Protein AF-A0A8T5AF28-F1 (afdb_monomer_lite)

Sequence (126 aa):
MCMPQKQVGWRFDPWILDRFREVCRSNGFRPSRVVEEFMRVVVDVGDPRIVLDRVSRISSMEGRGVERQARILLSMLRRGVYWLYDGDESYSVEFMLLKLIPRIEDEELAREIEEELSKIKGEDYE

Secondary structure (DSSP, 8-state):
-PPPPPP------HHHHHHHHHHHHHTT--HHHHHHHHHHHHHHHS-HHHHHHHHHHHHHHHHHHHHHHHHHHHHHHHTT--EEEETTEEEEHHHHHHHHGGG---HHHHHHHHHHHHHHTTSS--

pLDDT: mean 82.87, std 14.16, range [33.25, 95.88]

Foldseek 3Di:
DDDDDDDDDDDDDPVVVVVLCVVCVVVVHDSVVVVVVLVVVCVVVVHVVVVVVVVVVVLVVQQVVLLVLLVVLLVCLVVVNQWDDDPPDIDGSLVSNVVSLVSHPPPVSSVSSVVSSVVVVVPPPD

Radius of gyration: 21.82 Å; chains: 1; bounding box: 44×30×73 Å

Structure (mmCIF, N/CA/C/O backbone):
data_AF-A0A8T5AF28-F1
#
_entry.id   AF-A0A8T5AF28-F1
#
loop_
_atom_site.group_PDB
_atom_site.id
_atom_site.type_symbol
_atom_site.label_atom_id
_atom_site.label_alt_id
_atom_site.label_comp_id
_atom_site.label_asym_id
_atom_site.label_entity_id
_atom_site.label_seq_id
_atom_site.pdbx_PDB_ins_code
_atom_site.Cartn_x
_atom_site.Cartn_y
_atom_site.Cartn_z
_atom_site.occupancy
_atom_site.B_iso_or_equiv
_atom_site.auth_seq_id
_atom_site.auth_comp_id
_atom_site.auth_asym_id
_atom_site.auth_atom_id
_atom_site.pdbx_PDB_model_num
ATOM 1 N N . MET A 1 1 ? 9.726 -18.002 -36.836 1.00 39.34 1 MET A N 1
ATOM 2 C CA . MET A 1 1 ? 10.932 -17.171 -37.041 1.00 39.34 1 MET A CA 1
ATOM 3 C C . MET A 1 1 ? 11.225 -16.501 -35.700 1.00 39.34 1 MET A C 1
ATOM 5 O O . MET A 1 1 ? 10.407 -15.701 -35.270 1.00 39.34 1 MET A O 1
ATOM 9 N N . CYS A 1 2 ? 12.267 -16.908 -34.965 1.00 50.06 2 CYS A N 1
ATOM 10 C CA . CYS A 1 2 ? 12.604 -16.256 -33.692 1.00 50.06 2 CYS A CA 1
ATOM 11 C C . CYS A 1 2 ? 13.233 -14.896 -33.998 1.00 50.06 2 CYS A C 1
ATOM 13 O O . CYS A 1 2 ? 14.260 -14.845 -34.673 1.00 50.06 2 CYS A O 1
ATOM 15 N N . MET A 1 3 ? 12.607 -13.807 -33.548 1.00 56.22 3 MET A N 1
ATOM 16 C CA . MET A 1 3 ? 13.211 -12.484 -33.679 1.00 56.22 3 MET A CA 1
ATOM 17 C C . MET A 1 3 ? 14.490 -12.417 -32.832 1.00 56.22 3 MET A C 1
ATOM 19 O O . MET A 1 3 ? 14.511 -12.957 -31.721 1.00 56.22 3 MET A O 1
ATOM 23 N N . PRO A 1 4 ? 15.561 -11.783 -33.334 1.00 73.25 4 PRO A N 1
ATOM 24 C CA . PRO A 1 4 ? 16.790 -11.630 -32.572 1.00 73.25 4 PRO A CA 1
ATOM 25 C C . PRO A 1 4 ? 16.525 -10.787 -31.320 1.00 73.25 4 PRO A C 1
ATOM 27 O O . PRO A 1 4 ? 16.012 -9.672 -31.403 1.00 73.25 4 PRO A O 1
ATOM 30 N N . GLN A 1 5 ? 16.881 -11.322 -30.152 1.00 71.25 5 GLN A N 1
ATOM 31 C CA . GLN A 1 5 ? 16.828 -10.576 -28.896 1.00 71.25 5 GLN A CA 1
ATOM 32 C C . GLN A 1 5 ? 18.058 -9.671 -28.784 1.00 71.25 5 GLN A C 1
ATOM 34 O O . GLN A 1 5 ? 19.182 -10.100 -29.044 1.00 71.25 5 GLN A O 1
ATOM 39 N N . LYS A 1 6 ? 17.849 -8.412 -28.385 1.00 81.81 6 LYS A N 1
ATOM 40 C CA . LYS A 1 6 ? 18.919 -7.428 -28.190 1.00 81.81 6 LYS A CA 1
ATOM 41 C C . LYS A 1 6 ? 19.193 -7.248 -26.700 1.00 81.81 6 LYS A C 1
ATOM 43 O O . LYS A 1 6 ? 18.286 -6.917 -25.942 1.00 81.81 6 LYS A O 1
ATOM 48 N N . GLN A 1 7 ? 20.448 -7.411 -26.286 1.00 83.06 7 GLN A N 1
ATOM 49 C CA . GLN A 1 7 ? 20.864 -7.068 -24.929 1.00 83.06 7 GLN A CA 1
ATOM 50 C C . GLN A 1 7 ? 20.984 -5.546 -24.795 1.00 83.06 7 GLN A C 1
ATOM 52 O O . GLN A 1 7 ? 21.676 -4.893 -25.577 1.00 83.06 7 GLN A O 1
ATOM 57 N N . VAL A 1 8 ? 20.307 -4.986 -23.794 1.00 81.69 8 VAL A N 1
ATOM 58 C CA . VAL A 1 8 ? 20.356 -3.561 -23.448 1.00 81.69 8 VAL A CA 1
ATOM 59 C C . VAL A 1 8 ? 20.669 -3.406 -21.962 1.00 81.69 8 VAL A C 1
ATOM 61 O O . VAL A 1 8 ? 20.172 -4.170 -21.137 1.00 81.69 8 VAL A O 1
ATOM 64 N N . GLY A 1 9 ? 21.532 -2.447 -21.622 1.00 86.25 9 GLY A N 1
ATOM 65 C CA . GLY A 1 9 ? 21.916 -2.144 -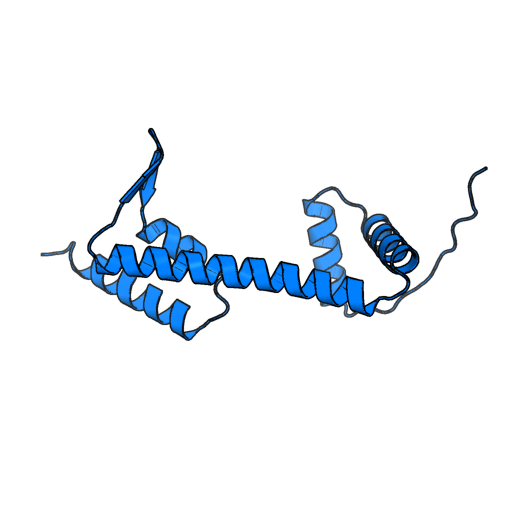20.242 1.00 86.25 9 GLY A CA 1
ATOM 66 C C . GLY A 1 9 ? 21.281 -0.839 -19.782 1.00 86.25 9 GLY A C 1
ATOM 67 O O . 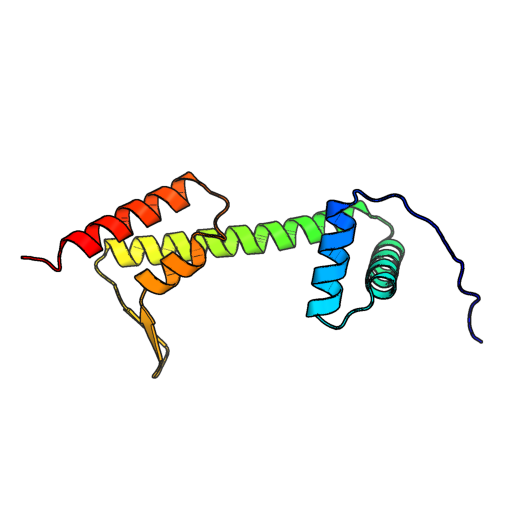GLY A 1 9 ? 21.478 0.192 -20.423 1.00 86.25 9 GLY A O 1
ATOM 68 N N . TRP A 1 10 ? 20.508 -0.883 -18.698 1.00 87.81 10 TRP A N 1
ATOM 69 C CA . TRP A 1 10 ? 19.834 0.278 -18.113 1.00 87.81 10 TRP A CA 1
ATOM 70 C C . TRP A 1 10 ? 20.397 0.570 -16.727 1.00 87.81 10 TRP A C 1
ATOM 72 O O . TRP A 1 10 ? 20.776 -0.347 -15.997 1.00 87.81 10 TRP A O 1
ATOM 82 N N . ARG A 1 11 ? 20.448 1.853 -16.364 1.00 92.12 11 ARG A N 1
ATOM 83 C CA . ARG A 1 11 ? 20.799 2.277 -15.008 1.00 92.12 11 ARG A CA 1
ATOM 84 C C . ARG A 1 11 ? 19.518 2.465 -14.213 1.00 92.12 11 ARG A C 1
ATOM 86 O O . ARG A 1 11 ? 18.631 3.192 -14.645 1.00 92.12 11 ARG A O 1
ATOM 93 N N . PHE A 1 12 ? 19.462 1.818 -13.061 1.00 88.81 12 PHE A N 1
ATOM 94 C CA . PHE A 1 12 ? 18.393 1.961 -12.087 1.00 88.81 12 PHE A CA 1
ATOM 95 C C . PHE A 1 12 ? 18.995 2.353 -10.748 1.00 88.81 12 PHE A C 1
ATOM 97 O O . PHE A 1 12 ? 20.159 2.048 -10.475 1.00 88.81 12 PHE A O 1
ATOM 104 N N . ASP A 1 13 ? 18.178 2.986 -9.916 1.00 91.69 13 ASP A N 1
ATOM 105 C CA . ASP A 1 13 ? 18.458 3.039 -8.492 1.00 91.69 13 ASP A CA 1
ATOM 106 C C . ASP A 1 13 ? 18.599 1.597 -7.940 1.00 91.69 13 ASP A C 1
ATOM 108 O O . ASP A 1 13 ? 17.754 0.745 -8.258 1.00 91.69 13 ASP A O 1
ATOM 112 N N . PRO A 1 14 ? 19.660 1.288 -7.166 1.00 90.12 14 PRO A N 1
ATOM 113 C CA . PRO 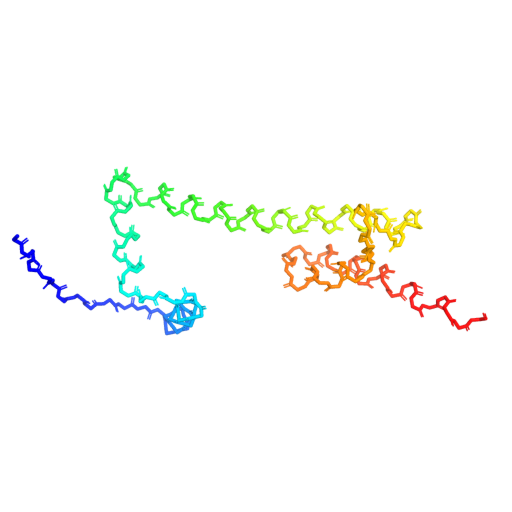A 1 14 ? 19.896 -0.062 -6.659 1.00 90.12 14 PRO A CA 1
ATOM 114 C C . PRO A 1 14 ? 18.745 -0.604 -5.807 1.00 90.12 14 PRO A C 1
ATOM 116 O O . PRO A 1 14 ? 18.355 -1.759 -5.975 1.00 90.12 14 PRO A O 1
ATOM 119 N N . TRP A 1 15 ? 18.156 0.232 -4.947 1.00 88.94 15 TRP A N 1
ATOM 120 C CA . TRP A 1 15 ? 17.071 -0.181 -4.062 1.00 88.94 15 TRP A CA 1
ATOM 121 C C . TRP A 1 15 ? 15.808 -0.525 -4.857 1.00 88.94 15 TRP A C 1
ATOM 123 O O . TRP A 1 15 ? 15.198 -1.571 -4.623 1.00 88.94 15 TRP A O 1
ATOM 133 N N . ILE A 1 16 ? 15.461 0.289 -5.861 1.00 88.31 16 ILE A N 1
ATOM 134 C CA . ILE A 1 16 ? 14.324 0.013 -6.755 1.00 88.31 16 ILE A CA 1
ATOM 135 C C . ILE A 1 16 ? 14.529 -1.310 -7.499 1.00 88.31 16 ILE A C 1
ATOM 137 O O . ILE A 1 16 ? 13.612 -2.131 -7.576 1.00 88.31 16 ILE A O 1
ATOM 141 N N . LEU A 1 17 ? 15.726 -1.537 -8.045 1.00 93.19 17 LEU A N 1
ATOM 142 C CA . LEU A 1 17 ? 16.022 -2.748 -8.807 1.00 93.19 17 LEU A CA 1
ATOM 143 C C . LEU A 1 17 ? 15.939 -4.009 -7.937 1.00 93.19 17 LEU A C 1
ATOM 145 O O . LEU A 1 17 ? 15.380 -5.021 -8.372 1.00 93.19 17 LEU A O 1
ATOM 149 N N . ASP A 1 18 ? 16.472 -3.956 -6.720 1.00 93.44 18 ASP A N 1
ATOM 150 C CA . ASP A 1 18 ? 16.461 -5.094 -5.805 1.00 93.44 18 ASP A CA 1
ATOM 151 C C . ASP A 1 18 ? 15.045 -5.416 -5.322 1.00 93.44 18 ASP A C 1
ATOM 153 O O . ASP A 1 18 ? 14.631 -6.581 -5.374 1.00 93.44 18 ASP A O 1
ATOM 157 N N . ARG A 1 19 ? 14.254 -4.392 -4.977 1.00 92.06 19 ARG A N 1
ATOM 158 C CA . ARG A 1 19 ? 12.839 -4.566 -4.623 1.00 92.06 19 ARG A CA 1
ATOM 159 C C . ARG A 1 19 ? 12.013 -5.105 -5.780 1.00 92.06 19 ARG A C 1
ATOM 161 O O . ARG A 1 19 ? 11.267 -6.065 -5.607 1.00 92.06 19 ARG A O 1
ATOM 168 N N . PHE A 1 20 ? 12.191 -4.566 -6.981 1.00 91.50 20 PHE A N 1
ATOM 169 C CA . PHE A 1 20 ? 11.508 -5.066 -8.171 1.00 91.50 20 PHE A CA 1
ATOM 170 C C . PHE A 1 20 ? 11.815 -6.550 -8.431 1.00 91.50 20 PHE A C 1
ATOM 172 O O . PHE A 1 20 ? 10.913 -7.340 -8.721 1.00 91.50 20 PHE A O 1
ATOM 179 N N . ARG A 1 21 ? 13.079 -6.967 -8.275 1.00 94.50 21 ARG A N 1
ATOM 180 C CA . ARG A 1 21 ? 13.490 -8.376 -8.411 1.00 94.50 21 ARG A CA 1
ATOM 181 C C . ARG A 1 21 ? 12.891 -9.273 -7.338 1.00 94.50 21 ARG A C 1
ATOM 183 O O . ARG A 1 21 ? 12.620 -10.439 -7.616 1.00 94.50 21 ARG A O 1
ATOM 190 N N . GLU A 1 22 ? 12.760 -8.783 -6.113 1.00 93.94 22 GLU A N 1
ATOM 191 C CA . GLU A 1 22 ? 12.105 -9.503 -5.021 1.00 93.94 22 GLU A CA 1
ATOM 192 C C . GLU A 1 22 ? 10.617 -9.721 -5.319 1.00 93.94 22 GLU A C 1
ATOM 194 O O . GLU A 1 22 ? 10.173 -10.867 -5.321 1.00 93.94 22 GLU A O 1
ATOM 199 N N . VAL A 1 23 ? 9.893 -8.661 -5.697 1.00 88.44 23 VAL A N 1
ATOM 200 C CA . VAL A 1 23 ? 8.470 -8.726 -6.076 1.00 88.44 23 VAL A CA 1
ATOM 201 C C . VAL A 1 23 ? 8.246 -9.669 -7.258 1.00 88.44 23 VAL A C 1
ATOM 203 O O . VAL A 1 23 ? 7.325 -10.484 -7.242 1.00 88.44 23 VAL A O 1
ATOM 206 N N . CYS A 1 24 ? 9.103 -9.620 -8.281 1.00 91.00 24 CYS A N 1
ATOM 207 C CA . CYS A 1 24 ? 9.010 -10.553 -9.402 1.00 91.00 24 CYS A CA 1
ATOM 208 C C . CYS A 1 24 ? 9.178 -12.006 -8.937 1.00 91.00 24 CYS A C 1
ATOM 210 O O . CYS A 1 24 ? 8.389 -12.866 -9.321 1.00 91.00 24 CYS A O 1
ATOM 212 N N . ARG A 1 25 ? 10.182 -12.284 -8.094 1.00 89.69 25 ARG A N 1
ATOM 213 C CA . ARG A 1 25 ? 10.465 -13.639 -7.601 1.00 89.69 25 ARG A CA 1
ATOM 214 C C . ARG A 1 25 ? 9.334 -14.192 -6.740 1.00 89.69 25 ARG A C 1
ATOM 216 O O . ARG A 1 25 ? 8.949 -15.337 -6.957 1.00 89.69 25 ARG A O 1
ATOM 223 N N . SER A 1 26 ? 8.789 -13.397 -5.819 1.00 87.44 26 SER A N 1
ATOM 224 C CA . SER A 1 26 ? 7.682 -13.829 -4.954 1.00 87.44 26 SER A CA 1
ATOM 225 C C . SER A 1 26 ? 6.406 -14.148 -5.738 1.00 87.44 26 SER A C 1
ATOM 227 O O . SER A 1 26 ? 5.612 -14.969 -5.294 1.00 87.44 26 SER A O 1
ATOM 229 N N . ASN A 1 27 ? 6.251 -13.570 -6.931 1.00 85.50 27 ASN A N 1
ATOM 230 C CA . ASN A 1 27 ? 5.112 -13.793 -7.821 1.00 85.50 27 ASN A CA 1
ATOM 231 C C . ASN A 1 27 ? 5.431 -14.720 -9.016 1.00 85.50 27 ASN A C 1
ATOM 233 O O . ASN A 1 27 ? 4.631 -14.833 -9.941 1.00 85.50 27 ASN A O 1
ATOM 237 N N . GLY A 1 28 ? 6.598 -15.380 -9.038 1.00 89.69 28 GLY A N 1
ATOM 238 C CA . GLY A 1 28 ? 6.967 -16.333 -10.097 1.00 89.69 28 GLY A CA 1
ATOM 239 C C . GLY A 1 28 ? 7.299 -15.706 -11.460 1.00 89.69 28 GLY A C 1
ATOM 240 O O . GLY A 1 28 ? 7.363 -16.407 -12.473 1.00 89.69 28 GLY A O 1
ATOM 241 N N . PHE A 1 29 ? 7.544 -14.397 -11.513 1.00 90.94 29 PHE A N 1
ATOM 242 C CA . PHE A 1 29 ? 7.888 -13.678 -12.735 1.00 90.94 29 PHE A CA 1
ATOM 243 C C . PHE A 1 29 ? 9.401 -13.522 -12.926 1.00 90.94 29 PHE A C 1
ATOM 245 O O . PHE A 1 29 ? 10.179 -13.346 -11.988 1.00 90.94 29 PHE A O 1
ATOM 252 N N . ARG A 1 30 ? 9.829 -13.514 -14.195 1.00 92.06 30 ARG A N 1
ATOM 253 C CA . ARG A 1 30 ? 11.182 -13.090 -14.581 1.00 92.06 30 ARG A CA 1
ATOM 254 C C . ARG A 1 30 ? 11.200 -11.565 -14.754 1.00 92.06 30 ARG A C 1
ATOM 256 O O . ARG A 1 30 ? 10.429 -11.079 -15.582 1.00 92.06 30 ARG A O 1
ATOM 263 N N . PRO A 1 31 ? 12.101 -10.821 -14.083 1.00 90.81 31 PRO A N 1
ATOM 264 C CA . PRO A 1 31 ? 12.154 -9.358 -14.171 1.00 90.81 31 PRO A CA 1
ATOM 265 C C . PRO A 1 31 ? 12.228 -8.816 -15.604 1.00 90.81 31 PRO A C 1
ATOM 267 O O . PRO A 1 31 ? 11.518 -7.879 -15.951 1.00 90.81 31 PRO A O 1
ATOM 270 N N . SER A 1 32 ? 13.035 -9.444 -16.465 1.00 90.12 32 SER A N 1
ATOM 271 C CA . SER A 1 32 ? 13.165 -9.041 -17.872 1.00 90.12 32 SER A CA 1
ATOM 272 C C . SER A 1 32 ? 11.855 -9.163 -18.649 1.00 90.12 32 SER A C 1
ATOM 274 O O . SER A 1 32 ? 11.548 -8.292 -19.454 1.00 90.12 32 SER A O 1
ATOM 276 N N . ARG A 1 33 ? 11.058 -10.203 -18.373 1.00 89.44 33 ARG A N 1
ATOM 277 C CA . ARG A 1 33 ? 9.758 -10.408 -19.017 1.00 89.44 33 ARG A CA 1
ATOM 278 C C . ARG A 1 33 ? 8.763 -9.331 -18.598 1.00 89.44 33 ARG A C 1
ATOM 280 O O . ARG A 1 33 ? 8.048 -8.823 -19.443 1.00 89.44 33 ARG A O 1
ATOM 287 N N . VAL A 1 34 ? 8.741 -8.960 -17.318 1.00 90.12 34 VAL A N 1
ATOM 288 C CA . VAL A 1 34 ? 7.850 -7.902 -16.810 1.00 90.12 34 VAL A CA 1
ATOM 289 C C . VAL A 1 34 ? 8.187 -6.551 -17.444 1.00 90.12 34 VAL A C 1
ATOM 291 O O . VAL A 1 34 ? 7.286 -5.842 -17.884 1.00 90.12 34 VAL A O 1
ATOM 294 N N . VAL A 1 35 ? 9.478 -6.218 -17.551 1.00 91.62 35 VAL A N 1
ATOM 295 C CA . VAL A 1 35 ? 9.933 -4.995 -18.233 1.00 91.62 35 VAL A CA 1
ATOM 296 C C . VAL A 1 35 ? 9.541 -5.008 -19.712 1.00 91.62 35 VAL A C 1
ATOM 298 O O . VAL A 1 35 ? 9.054 -4.004 -20.222 1.00 91.62 35 VAL A O 1
ATOM 301 N N . GLU A 1 36 ? 9.719 -6.137 -20.399 1.00 91.69 36 GLU A N 1
ATOM 302 C CA . GLU A 1 36 ? 9.352 -6.268 -21.810 1.00 91.69 36 GLU A CA 1
ATOM 303 C C . GLU A 1 36 ? 7.839 -6.137 -22.032 1.00 91.69 36 GLU A C 1
ATOM 305 O O . GLU A 1 36 ? 7.421 -5.406 -22.927 1.00 91.69 36 GLU A O 1
ATOM 310 N N . GLU A 1 37 ? 7.005 -6.777 -21.207 1.00 90.69 37 GLU A N 1
ATOM 311 C CA . GLU A 1 37 ? 5.548 -6.616 -21.303 1.00 90.69 37 GLU A CA 1
ATOM 312 C C . GLU A 1 37 ? 5.124 -5.169 -21.020 1.00 90.69 37 GLU A C 1
ATOM 314 O O . GLU A 1 37 ? 4.295 -4.621 -21.743 1.00 90.69 37 GLU A O 1
ATOM 319 N N . PHE A 1 38 ? 5.740 -4.504 -20.037 1.00 89.56 38 PHE A N 1
ATOM 320 C CA . PHE A 1 38 ? 5.499 -3.080 -19.797 1.00 89.56 38 PHE A CA 1
ATOM 321 C C . PHE A 1 38 ? 5.832 -2.231 -21.033 1.00 89.56 38 PHE A C 1
ATOM 323 O O . PHE A 1 38 ? 5.036 -1.382 -21.432 1.00 89.56 38 PHE A O 1
ATOM 330 N N . MET A 1 39 ? 6.978 -2.478 -21.679 1.00 92.00 39 MET A N 1
ATOM 331 C CA . MET A 1 39 ? 7.351 -1.782 -22.915 1.00 92.00 39 MET A CA 1
ATOM 332 C C . MET A 1 39 ? 6.345 -2.019 -24.035 1.00 92.00 39 MET A C 1
ATOM 334 O O . MET A 1 39 ? 6.008 -1.072 -24.738 1.00 92.00 39 MET A O 1
ATOM 338 N N . ARG A 1 40 ? 5.861 -3.255 -24.207 1.00 93.62 40 ARG A N 1
ATOM 339 C CA . ARG A 1 40 ? 4.847 -3.568 -25.223 1.00 93.62 40 ARG A CA 1
ATOM 340 C C . ARG A 1 40 ? 3.573 -2.773 -24.984 1.00 93.62 40 ARG A C 1
ATOM 342 O O . ARG A 1 40 ? 3.119 -2.103 -25.899 1.00 93.62 40 ARG A O 1
ATOM 349 N N . VAL A 1 41 ? 3.083 -2.734 -23.745 1.00 89.75 41 VAL A N 1
ATOM 350 C CA . VAL A 1 41 ? 1.910 -1.923 -23.383 1.00 89.75 41 VAL A CA 1
ATOM 351 C C . VAL A 1 41 ? 2.138 -0.441 -23.694 1.00 89.75 41 VAL A C 1
ATOM 353 O O . VAL A 1 41 ? 1.252 0.217 -24.232 1.00 89.75 41 VAL A O 1
ATOM 356 N N . VAL A 1 42 ? 3.323 0.100 -23.393 1.00 90.56 42 VAL A N 1
ATOM 357 C CA . VAL A 1 42 ? 3.668 1.493 -23.727 1.00 90.56 42 VAL A CA 1
ATOM 358 C C . VAL A 1 42 ? 3.671 1.732 -25.237 1.00 90.56 42 VAL A C 1
ATOM 360 O O . VAL A 1 42 ? 3.146 2.750 -25.685 1.00 90.56 42 VAL A O 1
ATOM 363 N N . VAL A 1 43 ? 4.241 0.811 -26.016 1.00 94.81 43 VAL A N 1
ATOM 364 C CA . VAL A 1 43 ? 4.274 0.896 -27.483 1.00 94.81 43 VAL A CA 1
ATOM 365 C C . VAL A 1 43 ? 2.864 0.819 -28.068 1.00 94.81 43 VAL A C 1
ATOM 367 O O . VAL A 1 43 ? 2.529 1.644 -28.914 1.00 94.81 43 VAL A O 1
ATOM 370 N N . ASP A 1 44 ? 2.029 -0.099 -27.580 1.00 93.00 44 ASP A N 1
ATOM 371 C CA . ASP A 1 44 ? 0.651 -0.289 -28.048 1.00 93.00 44 ASP A CA 1
ATOM 372 C C . ASP A 1 44 ? -0.235 0.929 -27.747 1.00 93.00 44 ASP A C 1
ATOM 374 O O . ASP A 1 44 ? -1.073 1.315 -28.560 1.00 93.00 44 ASP A O 1
ATOM 378 N N . VAL A 1 45 ? -0.044 1.560 -26.584 1.00 92.75 45 VAL A N 1
ATOM 379 C CA . VAL A 1 45 ? -0.765 2.784 -26.196 1.00 92.75 45 VAL A CA 1
ATOM 380 C C . VAL A 1 45 ? -0.238 4.018 -26.939 1.00 92.75 45 VAL A C 1
ATOM 382 O O . VAL A 1 45 ? -0.987 4.971 -27.148 1.00 92.75 45 VAL A O 1
ATOM 385 N N . GLY A 1 46 ? 1.039 4.029 -27.327 1.00 92.50 46 GLY A N 1
ATOM 386 C CA . GLY A 1 46 ? 1.676 5.131 -28.055 1.00 92.50 46 GLY A CA 1
ATOM 387 C C . GLY A 1 46 ? 2.040 6.356 -27.205 1.00 92.50 46 GLY A C 1
ATOM 388 O O . GLY A 1 46 ? 2.651 7.290 -27.722 1.00 92.50 46 GLY A O 1
ATOM 389 N N . ASP A 1 47 ? 1.716 6.364 -25.906 1.00 86.06 47 ASP A N 1
ATOM 390 C CA . ASP A 1 47 ? 2.132 7.406 -24.960 1.00 86.06 47 ASP A CA 1
ATOM 391 C C . ASP A 1 47 ? 2.464 6.808 -23.574 1.00 86.06 47 ASP A C 1
ATOM 393 O O . ASP A 1 47 ? 1.559 6.357 -22.859 1.00 86.06 47 ASP A O 1
ATOM 397 N N . PRO A 1 48 ? 3.741 6.831 -23.134 1.00 84.00 48 PRO A N 1
ATOM 398 C CA . PRO A 1 48 ? 4.138 6.310 -21.825 1.00 84.00 48 PRO A CA 1
ATOM 399 C C . PRO A 1 48 ? 3.476 7.043 -20.654 1.00 84.00 48 PRO A C 1
ATOM 401 O O . PRO A 1 48 ? 3.297 6.447 -19.593 1.00 84.00 48 PRO A O 1
ATOM 404 N N . ARG A 1 49 ? 3.077 8.312 -20.820 1.00 87.06 49 ARG A N 1
ATOM 405 C CA . ARG A 1 49 ? 2.437 9.095 -19.750 1.00 87.06 49 ARG A CA 1
ATOM 406 C C . ARG A 1 49 ? 1.087 8.511 -19.365 1.00 87.06 49 ARG A C 1
ATOM 408 O O . ARG A 1 49 ? 0.765 8.485 -18.185 1.00 87.06 49 ARG A O 1
ATOM 415 N N . ILE A 1 50 ? 0.333 7.993 -20.335 1.00 81.12 50 ILE A N 1
ATOM 416 C CA . ILE A 1 50 ? -0.968 7.356 -20.092 1.00 81.12 50 ILE A CA 1
ATOM 417 C C . ILE A 1 50 ? -0.787 6.068 -19.284 1.00 81.12 50 ILE A C 1
ATOM 419 O O . ILE A 1 50 ? -1.558 5.796 -18.366 1.00 81.12 50 ILE A O 1
ATOM 423 N N . VAL A 1 51 ? 0.237 5.273 -19.603 1.00 83.19 51 VAL A N 1
ATOM 424 C CA . VAL A 1 51 ? 0.528 4.032 -18.873 1.00 83.19 51 VAL A CA 1
ATOM 425 C C . VAL A 1 51 ? 0.978 4.340 -17.445 1.00 83.19 51 VAL A C 1
ATOM 427 O O . VAL A 1 51 ? 0.463 3.742 -16.504 1.00 83.19 51 VAL A O 1
ATOM 430 N N . LEU A 1 52 ? 1.881 5.307 -17.269 1.00 82.44 52 LEU A N 1
ATOM 431 C CA . LEU A 1 52 ? 2.368 5.710 -15.947 1.00 82.44 52 LEU A CA 1
ATOM 432 C C . LEU A 1 52 ? 1.262 6.317 -15.071 1.00 82.44 52 LEU A C 1
ATOM 434 O O . LEU A 1 52 ? 1.177 5.976 -13.895 1.00 82.44 52 LEU A O 1
ATOM 438 N N . ASP A 1 53 ? 0.388 7.153 -15.634 1.00 75.19 53 ASP A N 1
ATOM 439 C CA . ASP A 1 53 ? -0.773 7.716 -14.931 1.00 75.19 53 ASP A CA 1
ATOM 440 C C . ASP A 1 53 ? -1.796 6.636 -14.537 1.00 75.19 53 ASP A C 1
ATOM 442 O O . ASP A 1 53 ? -2.370 6.681 -13.452 1.00 75.19 53 ASP A O 1
ATOM 446 N N . ARG A 1 54 ? -1.992 5.598 -15.359 1.00 75.44 54 ARG A N 1
ATOM 447 C CA . ARG A 1 54 ? -2.823 4.448 -14.965 1.00 75.44 54 ARG A CA 1
ATOM 448 C C . ARG A 1 54 ? -2.211 3.666 -13.807 1.00 75.44 54 ARG A C 1
ATOM 450 O O . ARG A 1 54 ? -2.934 3.327 -12.875 1.00 75.44 54 ARG A O 1
ATOM 457 N N . VAL A 1 55 ? -0.905 3.398 -13.848 1.00 74.50 55 VAL A N 1
ATOM 458 C CA . VAL A 1 55 ? -0.200 2.690 -12.767 1.00 74.50 55 VAL A CA 1
ATOM 459 C C . VAL A 1 55 ? -0.266 3.493 -11.467 1.00 74.50 55 VAL A C 1
ATOM 461 O O . VAL A 1 55 ? -0.638 2.938 -10.437 1.00 74.50 55 VAL A O 1
ATOM 464 N N . SER A 1 56 ? -0.005 4.803 -11.514 1.00 65.75 56 SER A N 1
ATOM 465 C CA . SER A 1 56 ? -0.084 5.659 -10.325 1.00 65.75 56 SER A CA 1
ATOM 466 C C . SER A 1 56 ? -1.505 5.743 -9.765 1.00 65.75 56 SER A C 1
ATOM 468 O O . SER A 1 56 ? -1.694 5.720 -8.549 1.00 65.75 56 SER A O 1
ATOM 470 N N . ARG A 1 57 ? -2.528 5.767 -10.630 1.00 57.94 57 ARG A N 1
ATOM 471 C CA . ARG A 1 57 ? -3.927 5.734 -10.194 1.00 57.94 57 ARG A CA 1
ATOM 472 C C . ARG A 1 57 ? -4.296 4.424 -9.522 1.00 57.94 57 ARG A C 1
ATOM 474 O O . ARG A 1 57 ? -4.978 4.494 -8.507 1.00 57.94 57 ARG A O 1
ATOM 481 N N . ILE A 1 58 ? -3.845 3.277 -10.032 1.00 60.53 58 ILE A N 1
ATOM 482 C CA . ILE A 1 58 ? -4.089 1.966 -9.407 1.00 60.53 58 ILE A CA 1
ATOM 483 C C . ILE A 1 58 ? -3.496 1.945 -7.996 1.00 60.53 58 ILE A C 1
ATOM 485 O O . ILE A 1 58 ? -4.224 1.658 -7.049 1.00 60.53 58 ILE A O 1
ATOM 489 N N . SER A 1 59 ? -2.244 2.382 -7.833 1.00 55.69 59 SER A N 1
ATOM 490 C CA . SER A 1 59 ? -1.625 2.523 -6.508 1.00 55.69 59 SER A CA 1
ATOM 491 C C . SER A 1 59 ? -2.410 3.484 -5.602 1.00 55.69 59 SER A C 1
ATOM 493 O O . SER A 1 59 ? -2.680 3.169 -4.447 1.00 55.69 59 SER A O 1
ATOM 495 N N . SER A 1 60 ? -2.895 4.609 -6.141 1.00 50.22 60 SER A N 1
ATOM 496 C CA . SER A 1 60 ? -3.716 5.567 -5.381 1.00 50.22 60 SER A CA 1
ATOM 497 C C . SER A 1 60 ? -5.131 5.064 -5.053 1.00 50.22 60 SER A C 1
ATOM 499 O O . SER A 1 60 ? -5.769 5.576 -4.137 1.00 50.22 60 SER A O 1
ATOM 501 N N . MET A 1 61 ? -5.674 4.122 -5.830 1.00 45.88 61 MET A N 1
ATOM 502 C CA . MET A 1 61 ? -6.986 3.513 -5.594 1.00 45.88 61 MET A CA 1
ATOM 503 C C . MET A 1 61 ? -6.895 2.423 -4.532 1.00 45.88 61 MET A C 1
ATOM 505 O O . MET A 1 61 ? -7.827 2.284 -3.744 1.00 45.88 61 MET A O 1
ATOM 509 N N . GLU A 1 62 ? -5.777 1.699 -4.469 1.00 58.06 62 GLU A N 1
ATOM 510 C CA . GLU A 1 62 ? -5.485 0.787 -3.364 1.00 58.06 62 GLU A CA 1
ATOM 511 C C . GLU A 1 62 ? -5.322 1.558 -2.046 1.00 58.06 62 GLU A C 1
ATOM 513 O O . GLU A 1 62 ? -5.984 1.203 -1.071 1.00 58.06 62 GLU A O 1
ATOM 518 N N . GLY A 1 63 ? -4.564 2.665 -2.034 1.00 58.12 63 GLY A N 1
ATOM 519 C CA . GLY A 1 63 ? -4.434 3.552 -0.865 1.00 58.12 63 GLY A CA 1
ATOM 520 C C . GLY A 1 63 ? -5.770 4.167 -0.425 1.00 58.12 63 GLY A C 1
ATOM 521 O O . GLY A 1 63 ? -6.195 4.002 0.718 1.00 58.12 63 GLY A O 1
ATOM 522 N N . ARG A 1 64 ? -6.532 4.751 -1.364 1.00 59.19 64 ARG A N 1
ATOM 523 C CA . ARG A 1 64 ? -7.876 5.297 -1.077 1.00 59.19 64 ARG A CA 1
ATOM 524 C C . ARG A 1 64 ? -8.886 4.231 -0.652 1.00 59.19 64 ARG A C 1
ATOM 526 O O . ARG A 1 64 ? -9.806 4.525 0.111 1.00 59.19 64 ARG A O 1
ATOM 533 N N . GLY A 1 65 ? -8.750 3.003 -1.149 1.00 74.00 65 GLY A N 1
ATOM 534 C CA . GLY A 1 65 ? -9.558 1.861 -0.731 1.00 74.00 65 GLY A CA 1
ATOM 535 C C . GLY A 1 65 ? -9.277 1.473 0.719 1.00 74.00 65 GLY A C 1
ATOM 536 O O . GLY A 1 65 ? -10.221 1.301 1.491 1.00 74.00 65 GLY A O 1
ATOM 537 N N . VAL A 1 66 ? -7.996 1.421 1.095 1.00 81.31 66 VAL A N 1
ATOM 538 C CA . VAL A 1 66 ? -7.537 1.154 2.465 1.00 81.31 66 VAL A CA 1
ATOM 539 C C . VAL A 1 66 ? -8.033 2.228 3.432 1.00 81.31 66 VAL A C 1
ATOM 541 O O . VAL A 1 66 ? -8.662 1.895 4.432 1.00 81.31 66 VAL A O 1
ATOM 544 N N . GLU A 1 67 ? -7.843 3.509 3.118 1.00 87.50 67 GLU A N 1
ATOM 545 C CA . GLU A 1 67 ? -8.282 4.622 3.973 1.00 87.50 67 GLU A CA 1
ATOM 546 C C . GLU A 1 67 ? -9.805 4.675 4.112 1.00 87.50 67 GLU A C 1
ATOM 548 O O . GLU A 1 67 ? -10.340 4.895 5.199 1.00 87.50 67 GLU A O 1
ATOM 553 N N . ARG A 1 68 ? -10.541 4.436 3.020 1.00 83.75 68 ARG A N 1
ATOM 5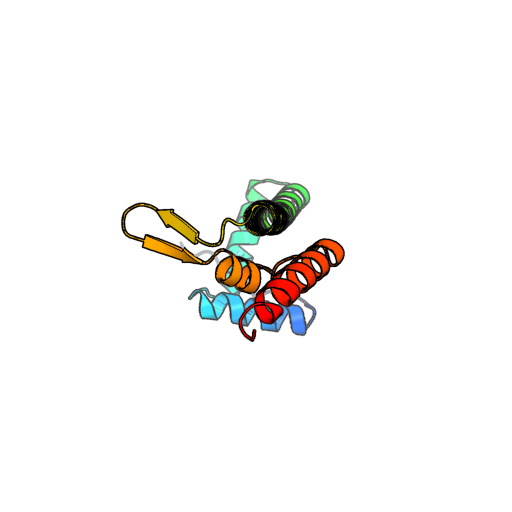54 C CA . ARG A 1 68 ? -12.006 4.372 3.060 1.00 83.75 68 ARG A CA 1
ATOM 555 C C . ARG A 1 68 ? -12.484 3.215 3.932 1.00 83.75 68 ARG A C 1
ATOM 557 O O . ARG A 1 68 ? -13.400 3.407 4.730 1.00 83.75 68 ARG A O 1
ATOM 564 N N . GLN A 1 69 ? -11.882 2.037 3.785 1.00 85.31 69 GLN A N 1
ATOM 565 C CA . GLN A 1 69 ? -12.193 0.876 4.616 1.00 85.31 69 GLN A CA 1
ATOM 566 C C . GLN A 1 69 ? -11.883 1.162 6.090 1.00 85.31 69 GLN A C 1
ATOM 568 O O . GLN A 1 69 ? -12.720 0.894 6.949 1.00 85.31 69 GLN A O 1
ATOM 573 N N . ALA A 1 70 ? -10.733 1.774 6.372 1.00 91.94 70 ALA A N 1
ATOM 574 C CA . ALA A 1 70 ? -10.323 2.153 7.716 1.00 91.94 70 ALA A CA 1
ATOM 575 C C . ALA A 1 70 ? -11.301 3.154 8.355 1.00 91.94 70 ALA A C 1
ATOM 577 O O . ALA A 1 70 ? -11.763 2.919 9.467 1.00 91.94 70 ALA A O 1
ATOM 578 N N . ARG A 1 71 ? -11.728 4.199 7.630 1.00 94.00 71 ARG A N 1
ATOM 579 C CA . ARG A 1 71 ? -12.735 5.165 8.115 1.00 94.00 71 ARG A CA 1
ATOM 580 C C . ARG A 1 71 ? -14.092 4.514 8.406 1.00 94.00 71 ARG A C 1
ATOM 582 O O . ARG A 1 71 ? -14.735 4.859 9.395 1.00 94.00 71 ARG A O 1
ATOM 589 N N . ILE A 1 72 ? -14.532 3.563 7.576 1.00 88.81 72 ILE A N 1
ATOM 590 C CA . ILE A 1 72 ? -15.779 2.816 7.818 1.00 88.81 72 ILE A CA 1
ATOM 591 C C . ILE A 1 72 ? -15.660 1.993 9.103 1.00 88.81 72 ILE A C 1
ATOM 593 O O . ILE A 1 72 ? -16.519 2.115 9.977 1.00 88.81 72 ILE A O 1
ATOM 597 N N . LEU A 1 73 ? -14.591 1.208 9.244 1.00 91.62 73 LEU A N 1
ATOM 598 C CA . LEU A 1 73 ? -14.365 0.375 10.426 1.00 91.62 73 LEU A CA 1
ATOM 599 C C . LEU A 1 73 ? -14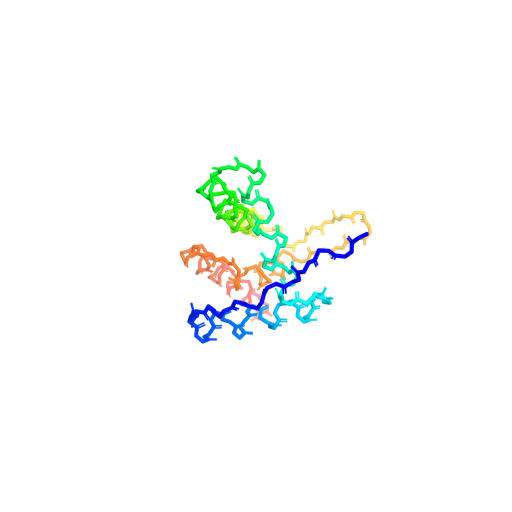.203 1.216 11.699 1.00 91.62 73 LEU A C 1
ATOM 601 O O . LEU A 1 73 ? -14.799 0.892 12.719 1.00 91.62 73 LEU A O 1
ATOM 605 N N . LEU A 1 74 ? -13.494 2.343 11.629 1.00 94.88 74 LEU A N 1
ATOM 606 C CA . LEU A 1 74 ? -13.363 3.294 12.734 1.00 94.88 74 LEU A CA 1
ATOM 607 C C . LEU A 1 74 ? -14.723 3.867 13.156 1.00 94.88 74 LEU A C 1
ATOM 609 O O . LEU A 1 74 ? -15.029 3.955 14.343 1.00 94.88 74 LEU A O 1
ATOM 613 N N . SER A 1 75 ? -15.578 4.220 12.190 1.00 92.69 75 SER A N 1
ATOM 614 C CA . SER A 1 75 ? -16.934 4.700 12.484 1.00 92.69 75 SER A CA 1
ATOM 615 C C . SER A 1 75 ? -17.810 3.627 13.139 1.00 92.69 75 SER A C 1
ATOM 617 O O . SER A 1 75 ? -18.645 3.950 13.979 1.00 92.69 75 SER A O 1
ATOM 619 N N . MET A 1 76 ? -17.626 2.357 12.767 1.00 90.50 76 MET A N 1
ATOM 620 C CA . MET A 1 76 ? -18.312 1.219 13.381 1.00 90.50 76 MET A CA 1
ATOM 621 C C . MET A 1 76 ? -17.835 1.015 14.817 1.00 90.50 76 MET A C 1
ATOM 623 O O . MET A 1 76 ? -18.664 0.924 15.720 1.00 90.50 76 MET A O 1
ATOM 627 N N . LEU A 1 77 ? -16.519 1.055 15.030 1.00 91.56 77 LEU A N 1
ATOM 628 C CA . LEU A 1 77 ? -15.902 0.931 16.345 1.00 91.56 77 LEU A CA 1
ATOM 629 C C . LEU A 1 77 ? -16.418 2.003 17.314 1.00 91.56 77 LEU A C 1
ATOM 631 O O . LEU A 1 77 ? -16.916 1.684 18.388 1.00 91.56 77 LEU A O 1
ATOM 635 N N . ARG A 1 78 ? -16.433 3.270 16.882 1.00 92.19 78 ARG A N 1
ATOM 636 C CA . ARG A 1 78 ? -16.986 4.402 17.654 1.00 92.19 78 ARG A CA 1
ATOM 637 C C . ARG A 1 78 ? -18.473 4.279 17.977 1.00 92.19 78 ARG A C 1
ATOM 639 O O . ARG A 1 78 ? -18.969 4.950 18.875 1.00 92.19 78 ARG A O 1
ATOM 646 N N . ARG A 1 79 ? -19.200 3.456 17.223 1.00 89.81 79 ARG A N 1
ATOM 647 C CA . ARG A 1 79 ? -20.621 3.159 17.443 1.00 89.81 79 ARG A CA 1
ATOM 648 C C . ARG A 1 79 ? -20.834 1.906 18.300 1.00 89.81 79 ARG A C 1
ATOM 650 O O . ARG A 1 79 ? -21.976 1.472 18.421 1.00 89.81 79 ARG A O 1
ATOM 657 N N . GLY A 1 80 ? -19.771 1.324 18.860 1.00 90.12 80 GLY A N 1
ATOM 658 C CA . GLY A 1 80 ? -19.831 0.103 19.664 1.00 90.12 80 GLY A CA 1
ATOM 659 C C . GLY A 1 80 ? -20.051 -1.167 18.838 1.00 90.12 80 GLY A C 1
ATOM 660 O O . GLY A 1 80 ? -20.564 -2.160 19.349 1.00 90.12 80 GLY A O 1
ATOM 661 N N . VAL A 1 81 ? -19.722 -1.146 17.541 1.00 89.12 81 VAL A N 1
ATOM 662 C CA . VAL A 1 81 ? -19.780 -2.332 16.679 1.00 89.12 81 VAL A CA 1
ATOM 663 C C . VAL A 1 81 ? -18.384 -2.937 16.594 1.00 89.12 81 VAL A C 1
ATOM 665 O O . VAL A 1 81 ? -17.521 -2.429 15.881 1.00 89.12 81 VAL A O 1
ATOM 668 N N . TYR A 1 82 ? -18.183 -4.041 17.313 1.00 90.19 82 TYR A N 1
ATOM 669 C CA . TYR A 1 82 ? -16.885 -4.721 17.430 1.00 90.19 82 TYR A CA 1
ATOM 670 C C . TYR A 1 82 ? -16.739 -5.930 16.496 1.00 90.19 82 TYR A C 1
ATOM 672 O O . TYR A 1 82 ? -15.626 -6.396 16.252 1.00 90.19 82 TYR A O 1
ATOM 680 N N . TRP A 1 83 ? -17.851 -6.417 15.935 1.00 88.12 83 TRP A N 1
ATOM 681 C CA . TRP A 1 83 ? -17.900 -7.611 15.091 1.00 88.12 83 TRP A CA 1
ATOM 682 C C . TRP A 1 83 ? -18.722 -7.370 13.825 1.00 88.12 83 TRP A C 1
ATOM 684 O O . TRP A 1 83 ? -19.801 -6.779 13.878 1.00 88.12 83 TRP A O 1
ATOM 694 N N . LEU A 1 84 ? -18.217 -7.859 12.693 1.00 78.25 84 LEU A N 1
ATOM 695 C CA . LEU A 1 84 ? -18.963 -7.997 11.443 1.00 78.25 84 LEU A CA 1
ATOM 696 C C . LEU A 1 84 ? -19.227 -9.474 11.171 1.00 78.25 84 LEU A C 1
ATOM 698 O O . LEU A 1 84 ? -18.367 -10.311 11.439 1.00 78.25 84 LEU A O 1
ATOM 702 N N . TYR A 1 85 ? -20.397 -9.770 10.614 1.00 78.81 85 TYR A N 1
ATOM 703 C CA . TYR A 1 85 ? -20.802 -11.120 10.242 1.00 78.81 85 TYR A CA 1
ATOM 704 C C . TYR A 1 85 ? -20.985 -11.189 8.729 1.00 78.81 85 TYR A C 1
ATOM 706 O O . TYR A 1 85 ? -21.719 -10.374 8.165 1.00 78.81 85 TYR A O 1
ATOM 714 N N . ASP A 1 86 ? -20.325 -12.153 8.095 1.00 66.88 86 ASP A N 1
ATOM 715 C CA . ASP A 1 86 ? -20.505 -12.492 6.684 1.00 66.88 86 ASP A CA 1
ATOM 716 C C . ASP A 1 86 ? -20.791 -13.993 6.578 1.00 66.88 86 ASP A C 1
ATOM 718 O O . ASP A 1 86 ? -19.895 -14.835 6.650 1.00 66.88 86 ASP A O 1
ATOM 722 N N . GLY A 1 87 ? -22.079 -14.337 6.522 1.00 79.12 87 GLY A N 1
ATOM 723 C CA . GLY A 1 87 ? -22.531 -15.721 6.651 1.00 79.12 87 GLY A CA 1
ATOM 724 C C . GLY A 1 87 ? -22.128 -16.326 8.000 1.00 79.12 87 GLY A C 1
ATOM 725 O O . GLY A 1 87 ? -22.528 -15.821 9.049 1.00 79.12 87 GLY A O 1
ATOM 726 N N . ASP A 1 88 ? -21.341 -17.402 7.948 1.00 80.69 88 ASP A N 1
ATOM 727 C CA . ASP A 1 88 ? -20.827 -18.116 9.126 1.00 80.69 88 ASP A CA 1
ATOM 728 C C . ASP A 1 88 ? -19.504 -17.532 9.656 1.00 80.69 88 ASP A C 1
ATOM 730 O O . ASP A 1 88 ? -19.001 -17.963 10.696 1.00 80.69 88 ASP A O 1
ATOM 734 N N . GLU A 1 89 ? -18.917 -16.561 8.954 1.00 60.06 89 GLU A N 1
ATOM 735 C CA . GLU A 1 89 ? -17.657 -15.943 9.349 1.00 60.06 89 GLU A CA 1
ATOM 736 C C . GLU A 1 89 ? -17.899 -14.697 10.203 1.00 60.06 89 GLU A C 1
ATOM 738 O O . GLU A 1 89 ? -18.760 -13.861 9.910 1.00 60.06 89 GLU A O 1
ATOM 743 N N . SER A 1 90 ? -17.106 -14.554 11.266 1.00 79.56 90 SER A N 1
ATOM 744 C CA . SER A 1 90 ? -17.100 -13.368 12.116 1.00 79.56 90 SER A CA 1
ATOM 745 C C . SER A 1 90 ? -15.742 -12.678 12.078 1.00 79.56 90 SER A C 1
ATOM 747 O O . SER A 1 90 ? -14.678 -13.298 12.146 1.00 79.56 90 SER A O 1
ATOM 749 N N . TYR A 1 91 ? -15.785 -11.356 11.972 1.00 80.62 91 TYR A N 1
ATOM 750 C CA . TYR A 1 91 ? -14.613 -10.515 11.795 1.00 80.62 91 TYR A CA 1
ATOM 751 C C . TYR A 1 91 ? -14.553 -9.455 12.889 1.00 80.62 91 TYR A C 1
ATOM 753 O O . TYR A 1 91 ? -15.444 -8.611 12.990 1.00 80.62 91 TYR A O 1
ATOM 761 N N . SER A 1 92 ? -13.480 -9.467 13.682 1.00 91.25 92 SER A N 1
ATOM 762 C CA . SER A 1 92 ? -13.215 -8.420 14.675 1.00 91.25 92 SER A CA 1
ATOM 763 C C . SER A 1 92 ? -12.838 -7.114 13.973 1.00 91.25 92 SER A C 1
ATOM 765 O O . SER A 1 92 ? -11.859 -7.055 13.221 1.00 91.25 92 SER A O 1
ATOM 767 N N . VAL A 1 93 ? -13.616 -6.062 14.231 1.00 87.25 93 VAL A N 1
ATOM 768 C CA . VAL A 1 93 ? -13.399 -4.707 13.699 1.00 87.25 93 VAL A CA 1
ATOM 769 C C . VAL A 1 93 ? -12.039 -4.171 14.139 1.00 87.25 93 VAL A C 1
ATOM 771 O O . VAL A 1 93 ? -11.300 -3.631 13.317 1.00 87.25 93 VAL A O 1
ATOM 774 N N . GLU A 1 94 ? -11.657 -4.411 15.392 1.00 93.00 94 GLU A N 1
ATOM 775 C CA . GLU A 1 94 ? -10.345 -4.044 15.934 1.00 93.00 94 GLU A CA 1
ATOM 776 C C . GLU A 1 94 ? -9.202 -4.739 15.199 1.00 93.00 94 GLU A C 1
ATOM 778 O O . GLU A 1 94 ? -8.245 -4.098 14.766 1.00 93.00 94 GLU A O 1
ATOM 783 N N . PHE A 1 95 ? -9.310 -6.055 15.004 1.00 88.69 95 PHE A N 1
ATOM 784 C CA . PHE A 1 95 ? -8.281 -6.817 14.307 1.00 88.69 95 PHE A CA 1
ATOM 785 C C . PHE A 1 95 ? -8.141 -6.389 12.842 1.00 88.69 95 PHE A C 1
ATOM 787 O O . PHE A 1 95 ? -7.031 -6.332 12.307 1.00 88.69 95 PHE A O 1
ATOM 794 N N . MET A 1 96 ? -9.255 -6.057 12.186 1.00 89.50 96 MET A N 1
ATOM 795 C CA . MET A 1 96 ? -9.234 -5.508 10.833 1.00 89.50 96 MET A CA 1
ATOM 796 C C . MET A 1 96 ? -8.564 -4.132 10.785 1.00 89.50 96 MET A C 1
ATOM 798 O O . MET A 1 96 ? -7.743 -3.903 9.900 1.00 89.50 96 MET A O 1
ATOM 802 N N . LEU A 1 97 ? -8.847 -3.246 11.743 1.00 92.69 97 LEU A N 1
ATOM 803 C CA . LEU A 1 97 ? -8.187 -1.942 11.851 1.00 92.69 97 LEU A CA 1
ATOM 804 C C . LEU A 1 97 ? -6.675 -2.082 12.081 1.00 92.69 97 LEU A C 1
ATOM 806 O O . LEU A 1 97 ? -5.896 -1.455 11.364 1.00 92.69 97 LEU A O 1
ATOM 810 N N . LEU A 1 98 ? -6.248 -2.980 12.976 1.00 93.31 98 LEU A N 1
ATOM 811 C CA . LEU A 1 98 ? -4.828 -3.284 13.209 1.00 93.31 98 LEU A CA 1
ATOM 812 C C . LEU A 1 98 ? 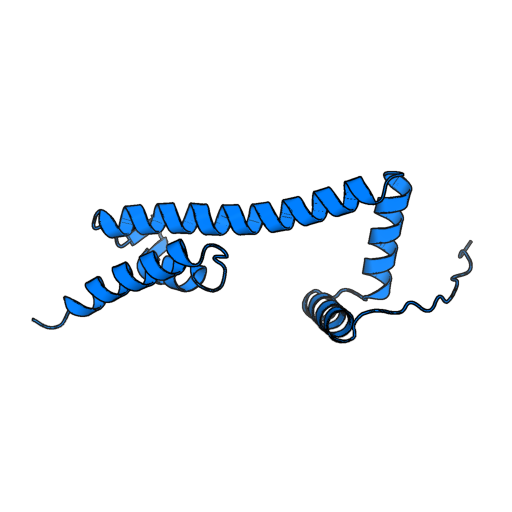-4.103 -3.750 11.940 1.00 93.31 98 LEU A C 1
ATOM 814 O O . LEU A 1 98 ? -2.955 -3.378 11.707 1.00 93.31 98 LEU A O 1
ATOM 818 N N . LYS A 1 99 ? -4.769 -4.540 11.089 1.00 88.12 99 LYS A N 1
ATOM 819 C CA . LYS A 1 99 ? -4.211 -4.975 9.798 1.00 88.12 99 LYS A CA 1
ATOM 820 C C . LYS A 1 99 ? -4.099 -3.852 8.769 1.00 88.12 99 LYS A C 1
ATOM 822 O O . LYS A 1 99 ? -3.288 -3.963 7.848 1.00 88.12 99 LYS A O 1
ATOM 827 N N . LEU A 1 100 ? -4.938 -2.824 8.874 1.00 89.81 100 LEU A N 1
ATOM 828 C CA . LEU A 1 100 ? -4.969 -1.716 7.923 1.00 89.81 100 LEU A CA 1
ATOM 829 C C . LEU A 1 100 ? -3.966 -0.619 8.276 1.00 89.81 100 LEU A C 1
ATOM 831 O O . LEU A 1 100 ? -3.423 -0.042 7.342 1.00 89.81 100 LEU A O 1
ATOM 835 N N . ILE A 1 101 ? -3.663 -0.384 9.562 1.00 91.50 101 ILE A N 1
ATOM 836 C CA . ILE A 1 101 ? -2.737 0.677 10.013 1.00 91.50 101 ILE A CA 1
ATOM 837 C C . ILE A 1 101 ? -1.434 0.739 9.190 1.00 91.50 101 ILE A C 1
ATOM 839 O O . ILE A 1 101 ? -1.146 1.806 8.652 1.00 91.50 101 ILE A O 1
ATOM 843 N N . PRO A 1 102 ? -0.682 -0.362 8.962 1.00 87.69 102 PRO A N 1
ATOM 844 C CA . PRO A 1 102 ? 0.583 -0.303 8.216 1.00 87.69 102 PRO A CA 1
ATOM 845 C C . PRO A 1 102 ? 0.444 0.069 6.730 1.00 87.69 102 PRO A C 1
ATOM 847 O O . PRO A 1 102 ? 1.447 0.163 6.026 1.00 87.69 102 PRO A O 1
ATOM 850 N N . ARG A 1 103 ? -0.789 0.173 6.225 1.00 85.81 103 ARG A N 1
ATOM 851 C CA . ARG A 1 103 ? -1.134 0.407 4.817 1.00 85.81 103 ARG A CA 1
ATOM 852 C C . ARG A 1 103 ? -1.829 1.756 4.598 1.00 85.81 103 ARG A C 1
ATOM 854 O O . ARG A 1 103 ? -2.155 2.061 3.455 1.00 85.81 103 ARG A O 1
ATOM 861 N N . ILE A 1 104 ? -2.110 2.509 5.663 1.00 87.81 104 ILE A N 1
ATOM 862 C CA . ILE A 1 104 ? -2.730 3.837 5.599 1.00 87.81 104 ILE A CA 1
ATOM 863 C C . ILE A 1 104 ? -1.632 4.871 5.324 1.00 87.81 104 ILE A C 1
ATOM 865 O O . ILE A 1 104 ? -0.629 4.896 6.030 1.00 87.81 104 ILE A O 1
ATOM 869 N N . GLU A 1 105 ? -1.819 5.712 4.304 1.00 87.50 105 GLU A N 1
ATOM 870 C CA . GLU A 1 105 ? -0.890 6.810 3.985 1.00 87.50 105 GLU A CA 1
ATOM 871 C C . GLU A 1 105 ? -1.220 8.089 4.782 1.00 87.50 105 GLU A C 1
ATOM 873 O O . GLU A 1 105 ? -0.325 8.862 5.115 1.00 87.50 105 GLU A O 1
ATOM 878 N N . ASP A 1 106 ? -2.496 8.295 5.123 1.00 88.38 106 ASP A N 1
ATOM 879 C CA . ASP A 1 106 ? -2.987 9.369 5.995 1.00 88.38 106 ASP A CA 1
ATOM 880 C C . ASP A 1 106 ? -2.559 9.158 7.468 1.00 88.38 106 ASP A C 1
ATOM 882 O O . ASP A 1 106 ? -3.202 8.430 8.230 1.00 88.38 106 ASP A O 1
ATOM 886 N N . GLU A 1 107 ? -1.458 9.800 7.875 1.00 92.62 107 GLU A N 1
ATOM 887 C CA . GLU A 1 107 ? -0.900 9.703 9.236 1.00 92.62 107 GLU A CA 1
ATOM 888 C C . GLU A 1 107 ? -1.887 10.139 10.333 1.00 92.62 107 GLU A C 1
ATOM 890 O O . GLU A 1 107 ? -1.875 9.582 11.434 1.00 92.62 107 GLU A O 1
ATOM 895 N N . GLU A 1 108 ? -2.761 11.111 10.050 1.00 94.75 108 GLU A N 1
ATOM 896 C CA . GLU A 1 108 ? -3.764 11.575 11.012 1.00 94.75 108 GLU A CA 1
ATOM 897 C C . GLU A 1 108 ? -4.816 10.491 11.253 1.00 94.75 108 GLU A C 1
ATOM 899 O O . GLU A 1 108 ? -5.126 10.179 12.405 1.00 94.75 108 GLU A O 1
ATOM 904 N N . LEU A 1 109 ? -5.293 9.857 10.178 1.00 94.25 109 LEU A N 1
ATOM 905 C CA . LEU A 1 109 ? -6.210 8.722 10.258 1.00 94.25 109 LEU A CA 1
ATOM 906 C C . LEU A 1 109 ? -5.576 7.524 10.978 1.00 94.25 109 LEU A C 1
ATOM 908 O O . LEU A 1 109 ? -6.242 6.875 11.784 1.00 94.25 109 LEU A O 1
ATOM 912 N N . ALA A 1 110 ? -4.305 7.215 10.705 1.00 95.06 110 ALA A N 1
ATOM 913 C CA . ALA A 1 110 ? -3.604 6.127 11.384 1.00 95.06 110 ALA A CA 1
ATOM 914 C C . ALA A 1 110 ? -3.548 6.364 12.904 1.00 95.06 110 ALA A C 1
ATOM 916 O O . ALA A 1 110 ? -3.931 5.481 13.675 1.00 95.06 110 ALA A O 1
ATOM 917 N N . ARG A 1 111 ? -3.174 7.579 13.329 1.00 95.88 111 ARG A N 1
ATOM 918 C CA . ARG A 1 111 ? -3.149 7.970 14.746 1.00 95.88 111 ARG A CA 1
ATOM 919 C C . ARG A 1 111 ? -4.538 7.919 15.383 1.00 95.88 111 ARG A C 1
ATOM 921 O O . ARG A 1 111 ? -4.685 7.414 16.490 1.00 95.88 111 ARG A O 1
ATOM 928 N N . GLU A 1 112 ? -5.562 8.410 14.688 1.00 95.88 112 GLU A N 1
ATOM 929 C CA . GLU A 1 112 ? -6.947 8.390 15.173 1.00 95.88 112 GLU A CA 1
ATOM 930 C C . GLU A 1 112 ? -7.427 6.957 15.462 1.00 95.88 112 GLU A C 1
ATOM 932 O O . GLU A 1 112 ? -8.081 6.699 16.474 1.00 95.88 112 GLU A O 1
ATOM 937 N N . ILE A 1 113 ? -7.064 6.004 14.599 1.00 95.44 113 ILE A N 1
ATOM 938 C CA . ILE A 1 113 ? -7.371 4.584 14.798 1.00 95.44 113 ILE A CA 1
ATOM 939 C C . ILE A 1 113 ? -6.615 4.025 16.004 1.00 95.44 113 ILE A C 1
ATOM 941 O O . ILE A 1 113 ? -7.216 3.331 16.823 1.00 95.44 113 ILE A O 1
ATOM 945 N N . GLU A 1 114 ? -5.319 4.312 16.133 1.00 94.94 114 GLU A N 1
ATOM 946 C CA . GLU A 1 114 ? -4.518 3.868 17.281 1.00 94.94 114 GLU A CA 1
ATOM 947 C C . GLU A 1 114 ? -5.078 4.392 18.611 1.00 94.94 114 GLU A C 1
ATOM 949 O O . GLU A 1 114 ? -5.186 3.632 19.577 1.00 94.94 114 GLU A O 1
ATOM 954 N N . GLU A 1 115 ? -5.499 5.658 18.649 1.00 94.50 115 GLU A N 1
ATOM 955 C CA . GLU A 1 115 ? -6.128 6.270 19.817 1.00 94.50 115 GLU A CA 1
ATOM 956 C C . GLU A 1 115 ? -7.445 5.574 20.180 1.00 94.50 115 GLU A C 1
ATOM 958 O O . GLU A 1 115 ? -7.639 5.224 21.344 1.00 94.50 115 GLU A O 1
ATOM 963 N N . GLU A 1 116 ? -8.339 5.312 19.221 1.00 93.31 116 GLU A N 1
ATOM 964 C CA . GLU A 1 116 ? -9.591 4.598 19.518 1.00 93.31 116 GLU A CA 1
ATOM 965 C C . GLU A 1 116 ? -9.348 3.158 19.990 1.00 93.31 116 GLU A C 1
ATOM 967 O O . GLU A 1 116 ? -9.960 2.718 20.963 1.00 93.31 116 GLU A O 1
ATOM 972 N N . LEU A 1 117 ? -8.414 2.431 19.369 1.00 92.69 117 LEU A N 1
ATOM 973 C CA . LEU A 1 117 ? -8.056 1.074 19.799 1.00 92.69 117 LEU A CA 1
ATOM 974 C C . LEU A 1 117 ? -7.434 1.047 21.205 1.00 92.69 117 LEU A C 1
ATOM 976 O O . LEU A 1 117 ? -7.563 0.053 21.920 1.00 92.69 117 LEU A O 1
ATOM 980 N N . SER A 1 118 ? -6.755 2.122 21.614 1.00 89.75 118 SER A N 1
ATOM 981 C CA . SER A 1 118 ? -6.152 2.226 22.947 1.00 89.75 118 SER A CA 1
ATOM 982 C C . SER A 1 118 ? -7.191 2.368 24.062 1.00 89.75 118 SER A C 1
ATOM 984 O O . SER A 1 118 ? -6.982 1.837 25.151 1.00 89.75 118 SER A O 1
ATOM 986 N N . LYS A 1 119 ? -8.330 3.018 23.778 1.00 87.25 119 LYS A N 1
ATOM 987 C CA . LYS A 1 119 ? -9.429 3.197 24.739 1.00 87.25 119 LYS A CA 1
ATOM 988 C C . LYS A 1 119 ? -10.091 1.870 25.087 1.00 87.25 119 LYS A C 1
ATOM 990 O O . LYS A 1 119 ? -10.366 1.619 26.251 1.00 87.25 119 LYS A O 1
ATOM 995 N N . ILE A 1 120 ? -10.266 0.999 24.096 1.00 76.88 120 ILE A N 1
ATOM 996 C CA . ILE A 1 120 ? -10.935 -0.294 24.284 1.00 76.88 120 ILE A CA 1
ATOM 997 C C . ILE A 1 120 ? -10.101 -1.225 25.167 1.00 76.88 120 ILE A C 1
ATOM 999 O O . ILE A 1 120 ? -10.625 -1.879 26.059 1.00 76.88 120 ILE A O 1
ATOM 1003 N N . LYS A 1 121 ? -8.772 -1.213 25.004 1.00 62.81 121 LYS A N 1
ATOM 1004 C CA . LYS A 1 121 ? -7.858 -1.989 25.860 1.00 62.81 121 LYS A CA 1
ATOM 1005 C C . LYS A 1 121 ? -7.846 -1.535 27.325 1.00 62.81 121 LYS A C 1
ATOM 1007 O O . LYS A 1 121 ? -7.303 -2.250 28.164 1.00 62.81 121 LYS A O 1
ATOM 1012 N N . GLY A 1 122 ? -8.379 -0.351 27.623 1.00 54.84 122 GLY A N 1
ATOM 1013 C CA . GLY A 1 122 ? -8.484 0.179 28.980 1.00 54.84 122 GLY A CA 1
ATOM 1014 C C . GLY A 1 122 ? -9.710 -0.306 29.756 1.00 54.84 122 GLY A C 1
ATOM 1015 O O . GLY A 1 122 ? -9.721 -0.144 30.970 1.00 54.84 122 GLY A O 1
ATOM 1016 N N . GLU A 1 123 ? -10.713 -0.898 29.097 1.00 49.81 123 GLU A N 1
ATOM 1017 C CA . GLU A 1 123 ? -12.002 -1.248 29.722 1.00 49.81 123 GLU A CA 1
ATOM 1018 C C . GLU A 1 123 ? -12.075 -2.698 30.250 1.00 49.81 123 GLU A C 1
ATOM 1020 O O . GLU A 1 123 ? -12.992 -3.027 30.992 1.00 49.81 123 GLU A O 1
ATOM 1025 N N . ASP A 1 124 ? -11.085 -3.552 29.957 1.00 45.75 124 ASP A N 1
ATOM 1026 C CA . ASP A 1 124 ? -11.058 -4.968 30.384 1.00 45.75 124 ASP A CA 1
ATOM 1027 C C . ASP A 1 124 ? -10.403 -5.214 31.772 1.00 45.75 124 ASP A C 1
ATOM 1029 O O . ASP A 1 124 ? -10.114 -6.359 32.133 1.00 45.75 124 ASP A O 1
ATOM 1033 N N . TYR A 1 125 ? -10.152 -4.164 32.569 1.00 40.75 125 TYR A N 1
ATOM 1034 C CA . TYR A 1 125 ? -9.530 -4.261 33.906 1.00 40.75 125 TYR A CA 1
ATOM 1035 C C . TYR A 1 125 ? -10.239 -3.437 35.003 1.00 40.75 125 TYR A C 1
ATOM 1037 O O . TYR A 1 125 ? -9.566 -2.809 35.824 1.00 40.75 125 TYR A O 1
ATOM 1045 N N . GLU A 1 126 ? -11.572 -3.474 35.072 1.00 33.25 126 GLU A N 1
ATOM 1046 C CA . GLU A 1 126 ? -12.324 -3.124 36.297 1.00 33.25 126 GLU A CA 1
ATOM 1047 C C . GLU A 1 126 ? -13.328 -4.211 36.700 1.00 33.25 126 GLU A C 1
ATOM 1049 O O . GLU A 1 126 ? -14.085 -4.697 35.829 1.00 33.25 126 GLU A O 1
#